Protein AF-A0A1P8F6Y9-F1 (afdb_monomer_lite)

Structure (mmCIF, N/CA/C/O backbone):
data_AF-A0A1P8F6Y9-F1
#
_entry.id   AF-A0A1P8F6Y9-F1
#
loop_
_atom_site.group_PDB
_atom_site.id
_atom_site.type_symbol
_atom_site.label_at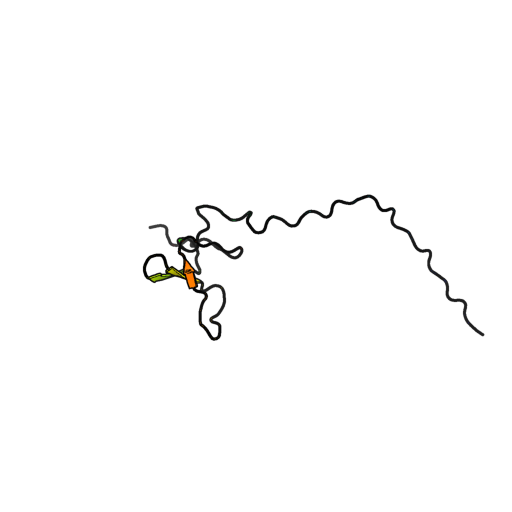om_id
_atom_site.label_alt_id
_atom_site.label_comp_id
_atom_site.label_asym_id
_atom_site.label_entity_id
_atom_site.label_seq_id
_atom_site.pdbx_PDB_ins_code
_atom_site.Cartn_x
_atom_site.Cartn_y
_atom_site.Cartn_z
_atom_site.occupancy
_atom_site.B_iso_or_equiv
_atom_site.auth_seq_id
_atom_site.auth_comp_id
_atom_site.auth_asym_id
_atom_site.auth_atom_id
_atom_site.pdbx_PDB_model_num
ATOM 1 N N . MET A 1 1 ? 0.995 -35.915 -63.373 1.00 46.34 1 MET A N 1
ATOM 2 C CA . MET A 1 1 ? 1.664 -34.659 -62.987 1.00 46.34 1 MET A CA 1
ATOM 3 C C . MET A 1 1 ? 1.714 -34.616 -61.468 1.00 46.34 1 MET A C 1
ATOM 5 O O . MET A 1 1 ? 0.663 -34.520 -60.854 1.00 46.34 1 MET A O 1
ATOM 9 N N . CYS A 1 2 ? 2.887 -34.790 -60.869 1.00 44.75 2 CYS A N 1
ATOM 10 C CA . CYS A 1 2 ? 3.117 -34.632 -59.433 1.00 44.75 2 CYS A CA 1
ATOM 11 C C . CYS A 1 2 ? 4.147 -33.512 -59.283 1.00 44.75 2 CYS A C 1
ATOM 13 O O . CYS A 1 2 ? 5.262 -33.619 -59.790 1.00 44.75 2 CYS A O 1
ATOM 15 N N . GLU A 1 3 ? 3.720 -32.396 -58.702 1.00 50.06 3 GLU A N 1
ATOM 16 C CA . GLU A 1 3 ? 4.516 -31.179 -58.594 1.00 50.06 3 GLU A CA 1
ATOM 17 C C . GLU A 1 3 ? 5.606 -31.348 -57.530 1.00 50.06 3 GLU A C 1
ATOM 19 O O . GLU A 1 3 ? 5.367 -31.832 -56.424 1.00 50.06 3 GLU A O 1
ATOM 24 N N . THR A 1 4 ? 6.826 -30.961 -57.893 1.00 56.75 4 THR A N 1
ATOM 25 C CA . THR A 1 4 ? 7.998 -30.914 -57.022 1.00 56.75 4 THR A CA 1
ATOM 26 C C . THR A 1 4 ? 7.788 -29.874 -55.924 1.00 56.75 4 THR A C 1
ATOM 28 O O . THR A 1 4 ? 7.676 -28.680 -56.212 1.00 56.75 4 THR A O 1
ATOM 31 N N . VAL A 1 5 ? 7.763 -30.307 -54.663 1.00 61.88 5 VAL A N 1
ATOM 32 C CA . VAL A 1 5 ? 7.832 -29.394 -53.519 1.00 61.88 5 VAL A CA 1
ATOM 33 C C . VAL A 1 5 ? 9.211 -28.729 -53.501 1.00 61.88 5 VAL A C 1
ATOM 35 O O . VAL A 1 5 ? 10.233 -29.383 -53.327 1.00 61.88 5 VAL A O 1
ATOM 38 N N . ASN A 1 6 ? 9.245 -27.417 -53.739 1.00 58.84 6 ASN A N 1
ATOM 39 C CA . ASN A 1 6 ? 10.440 -26.597 -53.555 1.00 58.84 6 ASN A CA 1
ATOM 40 C C . ASN A 1 6 ? 10.724 -26.476 -52.052 1.00 58.84 6 ASN A C 1
ATOM 42 O O . ASN A 1 6 ? 10.074 -25.698 -51.347 1.00 58.84 6 ASN A O 1
ATOM 46 N N . GLU A 1 7 ? 11.693 -27.242 -51.558 1.00 58.94 7 GLU A N 1
ATOM 47 C CA . GLU A 1 7 ? 12.246 -27.066 -50.218 1.00 58.94 7 GLU A CA 1
ATOM 48 C C . GLU A 1 7 ? 12.947 -25.700 -50.157 1.00 58.94 7 GLU A C 1
ATOM 50 O O . GLU A 1 7 ? 13.940 -25.448 -50.840 1.00 58.94 7 GLU A O 1
ATOM 55 N N . LYS A 1 8 ? 12.395 -24.765 -49.374 1.00 61.41 8 LYS A N 1
ATOM 56 C CA . LYS A 1 8 ? 13.047 -23.473 -49.122 1.00 61.41 8 LYS A CA 1
ATOM 57 C C . LYS A 1 8 ? 14.373 -23.726 -48.393 1.00 61.41 8 LYS A C 1
ATOM 59 O O . LYS A 1 8 ? 14.371 -24.516 -47.447 1.00 61.41 8 LYS A O 1
ATOM 64 N N . PRO A 1 9 ? 15.471 -23.034 -48.748 1.00 51.84 9 PRO A N 1
ATOM 65 C CA . PRO A 1 9 ? 16.727 -23.182 -48.034 1.00 51.84 9 PRO A CA 1
ATOM 66 C C . PRO A 1 9 ? 16.528 -22.772 -46.573 1.00 51.84 9 PRO A C 1
ATOM 68 O O . PRO A 1 9 ? 16.138 -21.647 -46.250 1.00 51.84 9 PRO A O 1
ATOM 71 N N . ASN A 1 10 ? 16.778 -23.739 -45.701 1.00 63.41 10 ASN A N 1
ATOM 72 C CA . ASN A 1 10 ? 16.918 -23.609 -44.264 1.00 63.41 10 ASN A CA 1
ATOM 73 C C . ASN A 1 10 ? 18.058 -22.633 -43.955 1.00 63.41 10 ASN A C 1
ATOM 75 O O . ASN A 1 10 ? 19.212 -23.017 -43.780 1.00 63.41 10 ASN A O 1
ATOM 79 N N . ASN A 1 11 ? 17.725 -21.344 -43.888 1.00 62.19 11 ASN A N 1
ATOM 80 C CA . ASN A 1 11 ? 18.646 -20.312 -43.443 1.00 62.19 11 ASN A CA 1
ATOM 81 C C . ASN A 1 11 ? 18.936 -20.528 -41.949 1.00 62.19 11 ASN A C 1
ATOM 83 O O . ASN A 1 11 ? 18.217 -20.037 -41.076 1.00 62.19 11 ASN A O 1
ATOM 87 N N . ALA A 1 12 ? 19.950 -21.343 -41.665 1.00 58.59 12 ALA A N 1
ATOM 88 C CA . ALA A 1 12 ? 20.481 -21.561 -40.335 1.00 58.59 12 ALA A CA 1
ATOM 89 C C . ALA A 1 12 ? 21.040 -20.229 -39.824 1.00 58.59 12 ALA A C 1
ATOM 91 O O . ALA A 1 12 ? 22.111 -19.786 -40.233 1.00 58.59 12 ALA A O 1
ATOM 92 N N . ILE A 1 13 ? 20.291 -19.576 -38.936 1.00 64.88 13 ILE A N 1
ATOM 93 C CA . ILE A 1 13 ? 20.783 -18.423 -38.187 1.00 64.88 13 ILE A CA 1
ATOM 94 C C . ILE A 1 13 ? 21.949 -18.940 -37.330 1.00 64.88 13 ILE A C 1
ATOM 96 O O . ILE A 1 13 ? 21.726 -19.834 -36.506 1.00 64.88 13 ILE A O 1
ATOM 100 N N . PRO A 1 14 ? 23.187 -18.440 -37.509 1.00 58.28 14 PRO A N 1
ATOM 101 C CA . PRO A 1 14 ? 24.307 -18.874 -36.692 1.00 58.28 14 PRO A CA 1
ATOM 102 C C . PRO A 1 14 ? 23.986 -18.569 -35.229 1.00 58.28 14 PRO A C 1
ATOM 104 O O . PRO A 1 14 ? 23.565 -17.459 -34.894 1.00 58.28 14 PRO A O 1
ATOM 107 N N . ASN A 1 15 ? 24.155 -19.575 -34.370 1.00 63.50 15 ASN A N 1
ATOM 108 C CA . ASN A 1 15 ? 23.925 -19.493 -32.931 1.00 63.50 15 ASN A CA 1
ATOM 109 C C . ASN A 1 15 ? 25.006 -18.612 -32.284 1.00 63.50 15 ASN A C 1
ATOM 111 O O . ASN A 1 15 ? 25.931 -19.085 -31.629 1.00 63.50 15 ASN A O 1
ATOM 115 N N . VAL A 1 16 ? 24.921 -17.307 -32.533 1.00 62.88 16 VAL A N 1
ATOM 116 C CA . VAL A 1 16 ? 25.618 -16.288 -31.761 1.00 62.88 16 VAL A CA 1
ATOM 117 C C . VAL A 1 16 ? 24.860 -16.221 -30.447 1.00 62.88 16 VAL A C 1
ATOM 119 O O . VAL A 1 16 ? 23.696 -15.826 -30.448 1.00 62.88 16 VAL A O 1
ATOM 122 N N . GLY A 1 17 ? 25.496 -16.663 -29.359 1.00 63.12 17 GLY A N 1
ATOM 123 C CA . GLY A 1 17 ? 24.946 -16.724 -28.003 1.00 63.12 17 GLY A CA 1
ATOM 124 C C . GLY A 1 17 ? 24.414 -15.377 -27.519 1.00 63.12 17 GLY A C 1
ATOM 125 O O . GLY A 1 17 ? 25.062 -14.662 -26.757 1.00 63.12 17 GLY A O 1
ATOM 126 N N . ARG A 1 18 ? 23.220 -15.012 -27.982 1.00 64.12 18 ARG A N 1
ATOM 127 C CA . ARG A 1 18 ? 22.542 -13.779 -27.624 1.00 64.12 18 ARG A CA 1
ATOM 128 C C . ARG A 1 18 ? 21.984 -14.003 -26.230 1.00 64.12 18 ARG A C 1
ATOM 130 O O . ARG A 1 18 ? 21.018 -14.742 -26.060 1.00 64.12 18 ARG A O 1
ATOM 137 N N . ALA A 1 19 ? 22.630 -13.404 -25.234 1.00 66.94 19 ALA A N 1
ATOM 138 C CA . ALA A 1 19 ? 22.110 -13.370 -23.878 1.00 66.94 19 ALA A CA 1
ATOM 139 C C . ALA A 1 19 ? 20.667 -12.851 -23.935 1.00 66.94 19 ALA A C 1
ATOM 141 O O . ALA A 1 19 ? 20.425 -11.716 -24.349 1.00 66.94 19 ALA A O 1
ATOM 142 N N . ILE A 1 20 ? 19.704 -13.703 -23.579 1.00 69.31 20 ILE A N 1
ATOM 143 C CA . ILE A 1 20 ? 18.324 -13.270 -23.379 1.00 69.31 20 ILE A CA 1
ATOM 144 C C . ILE A 1 20 ? 18.394 -12.240 -22.247 1.00 69.31 20 ILE A C 1
ATOM 146 O O . ILE A 1 20 ? 18.904 -12.590 -21.176 1.00 69.31 20 ILE A O 1
ATOM 150 N N . PRO A 1 21 ? 17.964 -10.979 -22.451 1.00 70.56 21 PRO A N 1
ATOM 151 C CA . PRO A 1 21 ? 17.956 -10.014 -21.367 1.00 70.56 21 PRO A CA 1
ATOM 152 C C . PRO A 1 21 ? 17.124 -10.608 -20.234 1.00 70.56 21 PRO A C 1
ATOM 154 O O . PRO A 1 21 ? 15.951 -10.943 -20.414 1.00 70.56 21 PRO A O 1
ATOM 157 N N . LYS A 1 22 ? 17.769 -10.815 -19.082 1.00 73.25 22 LYS A N 1
ATOM 158 C CA . LYS A 1 22 ? 17.102 -11.331 -17.892 1.00 73.25 22 LYS A CA 1
ATOM 159 C C . LYS A 1 22 ? 15.974 -10.356 -17.572 1.00 73.25 22 LYS A C 1
ATOM 161 O O . LYS A 1 22 ? 16.223 -9.152 -17.498 1.00 73.25 22 LYS A O 1
ATOM 166 N N . ALA A 1 23 ? 14.750 -10.866 -17.442 1.00 74.75 23 ALA A N 1
ATOM 167 C CA . ALA A 1 23 ? 13.620 -10.037 -17.046 1.00 74.75 23 ALA A CA 1
ATOM 168 C C . ALA A 1 23 ? 14.002 -9.241 -15.783 1.00 74.75 23 ALA A C 1
ATOM 170 O O . ALA A 1 23 ? 14.713 -9.789 -14.928 1.00 74.75 23 ALA A O 1
ATOM 171 N N . PRO A 1 24 ? 13.603 -7.959 -15.683 1.00 77.06 24 PRO A N 1
ATOM 172 C CA . PRO A 1 24 ? 13.922 -7.149 -14.517 1.00 77.06 24 PRO A CA 1
ATOM 173 C C . PRO A 1 24 ? 13.445 -7.865 -13.252 1.00 77.06 24 PRO A C 1
ATOM 175 O O . PRO A 1 24 ? 12.398 -8.516 -13.265 1.00 77.06 24 PRO A O 1
ATOM 178 N N . ASP A 1 25 ? 14.233 -7.769 -12.179 1.00 79.56 25 ASP A N 1
ATOM 179 C CA . ASP A 1 25 ? 13.872 -8.351 -10.889 1.00 79.56 25 ASP A CA 1
ATOM 180 C C . ASP A 1 25 ? 12.477 -7.844 -10.482 1.00 79.56 25 ASP A C 1
ATOM 182 O O . ASP A 1 25 ? 12.295 -6.628 -10.348 1.00 79.56 25 ASP A O 1
ATOM 186 N N . PRO A 1 26 ? 11.492 -8.737 -10.266 1.00 72.12 26 PRO A N 1
ATOM 187 C CA . PRO A 1 26 ? 10.165 -8.344 -9.810 1.00 72.12 26 PRO A CA 1
ATOM 188 C C . PRO A 1 26 ? 10.191 -7.531 -8.512 1.00 72.12 26 PRO A C 1
ATOM 190 O O . PRO A 1 26 ? 9.221 -6.843 -8.219 1.00 72.12 26 PRO A O 1
ATOM 193 N N . TRP A 1 27 ? 11.280 -7.588 -7.742 1.00 74.62 27 TRP A N 1
ATOM 194 C CA . TRP A 1 27 ? 11.462 -6.870 -6.482 1.00 74.62 27 TRP A CA 1
ATOM 195 C C . TRP A 1 27 ? 12.182 -5.525 -6.619 1.00 74.62 27 TRP A C 1
ATOM 197 O O . TRP A 1 27 ? 12.337 -4.823 -5.618 1.00 74.62 27 TRP A O 1
ATOM 207 N N . ALA A 1 28 ? 12.572 -5.114 -7.829 1.00 73.44 28 ALA A N 1
ATOM 208 C CA . ALA A 1 28 ? 13.306 -3.867 -8.059 1.00 73.44 28 ALA A CA 1
ATOM 209 C C . ALA A 1 28 ? 12.552 -2.609 -7.569 1.00 73.44 28 ALA A C 1
ATOM 211 O O . ALA A 1 28 ? 13.173 -1.606 -7.229 1.0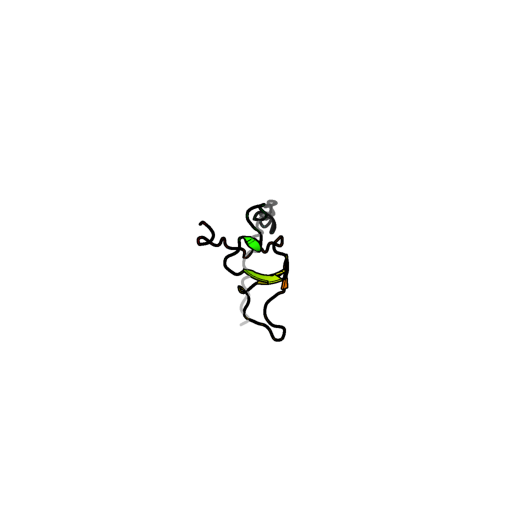0 73.44 28 ALA A O 1
ATOM 212 N N . GLY A 1 29 ? 11.217 -2.665 -7.486 1.00 71.56 29 GLY A N 1
ATOM 213 C CA . GLY A 1 29 ? 10.366 -1.589 -6.959 1.00 71.56 29 GLY A CA 1
ATOM 214 C C . GLY A 1 29 ? 10.182 -1.581 -5.435 1.00 71.56 29 GLY A C 1
ATOM 215 O O . GLY A 1 29 ? 9.403 -0.777 -4.918 1.00 71.56 29 GLY A O 1
ATOM 216 N N . ARG A 1 30 ? 10.855 -2.467 -4.691 1.00 78.56 30 ARG A N 1
ATOM 217 C CA . ARG A 1 30 ? 10.700 -2.592 -3.236 1.00 78.56 30 ARG A CA 1
ATOM 218 C C . ARG A 1 30 ? 11.515 -1.525 -2.496 1.00 78.56 30 ARG A C 1
ATOM 220 O O . ARG A 1 30 ? 12.677 -1.730 -2.161 1.00 78.56 30 ARG A O 1
ATOM 227 N N . GLY A 1 31 ? 10.888 -0.395 -2.181 1.00 77.94 31 GLY A N 1
ATOM 228 C CA . GLY A 1 31 ? 11.464 0.669 -1.345 1.00 77.94 31 GLY A CA 1
ATOM 229 C C . GLY A 1 31 ? 10.784 0.811 0.021 1.00 77.94 31 GLY A C 1
ATOM 230 O O . GLY A 1 31 ? 9.640 0.408 0.201 1.00 77.94 31 GLY A O 1
ATOM 231 N N . VAL A 1 32 ? 11.446 1.457 0.992 1.00 71.06 32 VAL A N 1
ATOM 232 C CA . VAL A 1 32 ? 10.841 1.783 2.309 1.00 71.06 32 VAL A CA 1
ATOM 233 C C . VAL A 1 32 ? 9.588 2.657 2.159 1.00 71.06 32 VAL A C 1
ATOM 235 O O . VAL A 1 32 ? 8.646 2.502 2.926 1.00 71.06 32 VAL A O 1
ATOM 238 N N . LYS A 1 33 ? 9.544 3.518 1.133 1.00 78.06 33 LYS A N 1
ATOM 239 C CA . LYS A 1 33 ? 8.372 4.340 0.782 1.00 78.06 33 LYS A CA 1
ATOM 240 C C . LYS A 1 33 ? 7.316 3.594 -0.049 1.00 78.06 33 LYS A C 1
ATOM 242 O O . LYS A 1 33 ? 6.255 4.150 -0.303 1.00 78.06 33 LYS A O 1
ATOM 247 N N . MET A 1 34 ? 7.578 2.349 -0.448 1.00 87.94 34 MET A N 1
ATOM 248 C CA . MET A 1 34 ? 6.687 1.503 -1.248 1.00 87.94 34 MET A CA 1
ATOM 249 C C . MET A 1 34 ? 6.104 0.419 -0.338 1.00 87.94 34 MET A C 1
ATOM 251 O O . MET A 1 34 ? 6.507 -0.740 -0.377 1.00 87.94 34 MET A O 1
ATOM 255 N N . ARG A 1 35 ? 5.204 0.818 0.560 1.00 91.56 35 ARG A N 1
ATOM 256 C CA . ARG A 1 35 ? 4.553 -0.065 1.538 1.00 91.56 35 ARG A CA 1
ATOM 257 C C . ARG A 1 35 ? 3.049 0.084 1.418 1.00 91.56 35 ARG A C 1
ATOM 259 O O . ARG A 1 35 ? 2.593 1.166 1.066 1.00 91.56 35 ARG A O 1
ATOM 266 N N . CYS A 1 36 ? 2.258 -0.942 1.708 1.00 93.19 36 CYS A N 1
ATOM 267 C CA . CYS A 1 36 ? 0.801 -0.847 1.621 1.00 93.19 36 CYS A CA 1
ATOM 268 C C . CYS A 1 36 ? 0.261 0.366 2.394 1.00 93.19 36 CYS A C 1
ATOM 270 O O . CYS A 1 36 ? -0.612 1.040 1.867 1.00 93.19 36 CYS A O 1
ATOM 272 N N . LEU A 1 37 ? 0.864 0.743 3.528 1.00 92.12 37 LEU A N 1
ATOM 273 C CA . LEU A 1 37 ? 0.519 1.967 4.262 1.00 92.12 37 LEU A CA 1
ATOM 274 C C . LEU A 1 37 ? 0.545 3.248 3.407 1.00 92.12 37 LEU A C 1
ATOM 276 O O . LEU A 1 37 ? -0.291 4.122 3.594 1.00 92.12 37 LEU A O 1
ATOM 280 N N . SER A 1 38 ? 1.485 3.361 2.464 1.00 90.94 38 SER A N 1
ATOM 281 C CA . SER A 1 38 ? 1.607 4.505 1.550 1.00 90.94 38 SER A CA 1
ATOM 282 C C . SER A 1 38 ? 0.845 4.319 0.234 1.00 90.94 38 SER A C 1
ATOM 284 O O . SER A 1 38 ? 0.962 5.147 -0.669 1.00 90.94 38 SER A O 1
ATOM 286 N N . CYS A 1 39 ? 0.097 3.224 0.076 1.00 92.31 39 CYS A N 1
ATOM 287 C CA . CYS A 1 39 ? -0.561 2.876 -1.175 1.00 92.31 39 CYS A CA 1
ATOM 288 C C . CYS A 1 39 ? -1.964 3.482 -1.287 1.00 92.31 39 CYS A C 1
ATOM 290 O O . CYS A 1 39 ? -2.775 3.333 -0.379 1.00 92.31 39 CYS A O 1
ATOM 292 N N . MET A 1 40 ? -2.318 4.040 -2.447 1.00 93.25 40 MET A N 1
ATOM 293 C CA . MET A 1 40 ? -3.652 4.616 -2.680 1.00 93.25 40 MET A CA 1
ATOM 294 C C . MET A 1 40 ? -4.807 3.598 -2.616 1.00 93.25 40 MET A C 1
ATOM 296 O O . MET A 1 40 ? -5.964 3.966 -2.407 1.00 93.25 40 MET A O 1
ATOM 300 N N . TRP A 1 41 ? -4.523 2.303 -2.796 1.00 93.69 41 TRP A N 1
ATOM 301 C CA . TRP A 1 41 ? -5.546 1.252 -2.710 1.00 93.69 41 TRP A CA 1
ATOM 302 C C . TRP A 1 41 ? -5.651 0.598 -1.335 1.00 93.69 41 TRP A C 1
ATOM 304 O O . TRP A 1 41 ? -6.568 -0.199 -1.129 1.00 93.69 41 TRP A O 1
ATOM 314 N N . PHE A 1 42 ? -4.737 0.878 -0.410 1.00 93.62 42 PHE A N 1
ATOM 315 C CA . PHE A 1 42 ? -4.790 0.303 0.928 1.00 93.62 42 PHE A CA 1
ATOM 316 C C . PHE A 1 42 ? -5.880 0.976 1.761 1.00 93.62 42 PHE A C 1
ATOM 318 O O . PHE A 1 42 ? -6.055 2.191 1.721 1.00 93.62 42 PHE A O 1
ATOM 325 N N . VAL A 1 43 ? -6.625 0.168 2.508 1.00 93.62 43 VAL A N 1
ATOM 326 C CA . VAL A 1 43 ? -7.586 0.633 3.511 1.00 93.62 43 VAL A CA 1
ATOM 327 C C . VAL A 1 43 ? -7.290 -0.090 4.809 1.00 93.62 43 VAL A C 1
ATOM 329 O O . VAL A 1 43 ? -7.378 -1.319 4.868 1.00 93.62 43 VAL A O 1
ATOM 332 N N . GLU A 1 44 ? -6.933 0.664 5.840 1.00 94.06 44 GLU A N 1
ATOM 333 C CA . GLU A 1 44 ? -6.677 0.119 7.168 1.00 94.06 44 GLU A CA 1
ATOM 334 C C . GLU A 1 44 ? -7.962 -0.454 7.785 1.00 94.06 44 GLU A C 1
ATOM 336 O O . GLU A 1 44 ? -9.056 0.078 7.589 1.00 94.06 44 GLU A O 1
ATOM 341 N N . LYS A 1 45 ? -7.844 -1.578 8.506 1.00 92.19 45 LYS A N 1
ATOM 342 C CA . LYS A 1 45 ? -8.981 -2.214 9.191 1.00 92.19 45 LYS A CA 1
ATOM 343 C C . LYS A 1 45 ? -8.762 -2.340 10.694 1.00 92.19 45 LYS A C 1
ATOM 345 O O . LYS A 1 45 ? -9.692 -2.102 11.459 1.00 92.19 45 LYS A O 1
ATOM 350 N N . ARG A 1 46 ? -7.583 -2.803 11.104 1.00 90.44 46 ARG A N 1
ATOM 351 C CA . ARG A 1 46 ? -7.149 -2.959 12.502 1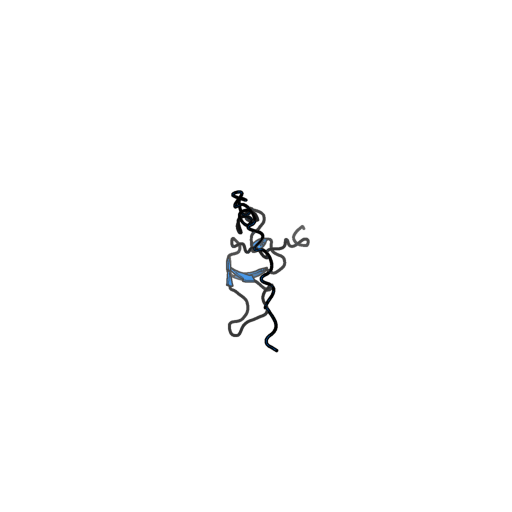.00 90.44 46 ARG A CA 1
ATOM 352 C C . ARG A 1 46 ? -5.637 -2.821 12.534 1.00 90.44 46 ARG A C 1
ATOM 354 O O . ARG A 1 46 ? -5.014 -3.208 11.559 1.00 90.44 46 ARG A O 1
ATOM 361 N N . GLU A 1 47 ? -5.086 -2.320 13.631 1.00 88.06 47 GLU A N 1
ATOM 362 C CA . GLU A 1 47 ? -3.655 -2.057 13.843 1.00 88.06 47 GLU A CA 1
ATOM 363 C C . GLU A 1 47 ? -2.713 -2.936 12.995 1.00 88.06 47 GLU A C 1
ATOM 365 O O . GLU A 1 47 ? -2.678 -4.161 13.128 1.00 88.06 47 GLU A O 1
ATOM 370 N N . ALA A 1 48 ? -1.971 -2.289 12.091 1.00 90.94 48 ALA A N 1
ATOM 371 C CA . ALA A 1 48 ? -1.016 -2.886 11.148 1.00 90.94 48 ALA A CA 1
ATOM 372 C C . ALA A 1 48 ? -1.584 -3.804 10.043 1.00 90.94 48 ALA A C 1
ATOM 374 O O . ALA A 1 48 ? -0.821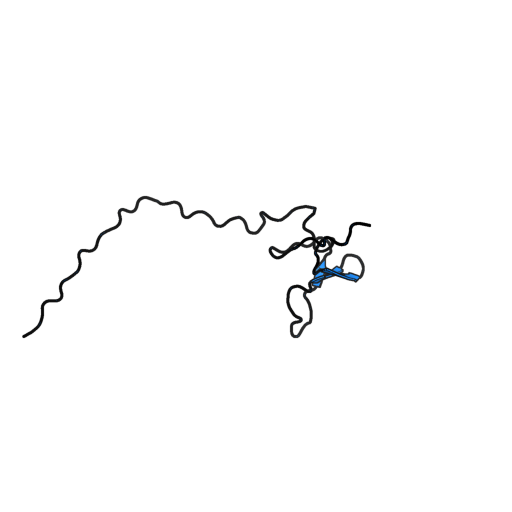 -4.254 9.185 1.00 90.94 48 ALA A O 1
ATOM 375 N N . VAL A 1 49 ? -2.897 -4.032 9.988 1.00 95.50 49 VAL A N 1
ATOM 376 C CA . VAL A 1 49 ? -3.590 -4.872 8.999 1.00 95.50 49 VAL A CA 1
ATOM 377 C C . VAL A 1 49 ? -4.665 -4.079 8.247 1.00 95.50 49 VAL A C 1
ATOM 379 O O . VAL A 1 49 ? -5.511 -3.385 8.816 1.00 95.50 49 VAL A O 1
ATOM 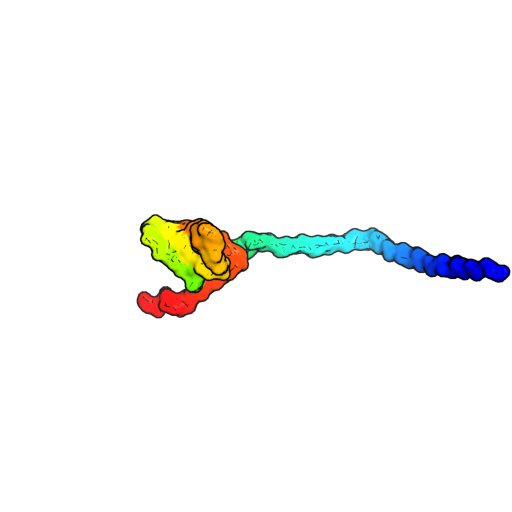382 N N . GLY A 1 50 ? -4.704 -4.250 6.930 1.00 94.81 50 GLY A N 1
ATOM 383 C CA . GLY A 1 50 ? -5.721 -3.647 6.075 1.00 94.81 50 GLY A CA 1
ATOM 384 C C . GLY A 1 50 ? -6.140 -4.532 4.910 1.00 94.81 50 GLY A C 1
ATOM 385 O O . GLY A 1 50 ? -5.948 -5.750 4.904 1.00 94.81 50 GLY A O 1
ATOM 386 N N . ARG A 1 51 ? -6.784 -3.903 3.930 1.00 94.12 51 ARG A N 1
ATOM 387 C CA . ARG A 1 51 ? -7.300 -4.528 2.712 1.00 94.12 51 ARG A CA 1
ATOM 388 C C . ARG A 1 51 ? -6.749 -3.798 1.489 1.00 94.12 51 ARG A C 1
ATOM 390 O O . ARG A 1 51 ? -6.755 -2.570 1.457 1.00 94.12 51 ARG A O 1
ATOM 397 N N . CYS A 1 52 ? -6.316 -4.534 0.471 1.00 94.12 52 CYS A N 1
ATOM 398 C CA . CYS A 1 52 ? -5.928 -3.954 -0.816 1.00 94.12 52 CYS A CA 1
ATOM 399 C C . CYS A 1 52 ? -7.147 -3.864 -1.746 1.00 94.12 52 CYS A C 1
ATOM 401 O O . CYS A 1 52 ? -7.717 -4.889 -2.108 1.00 94.12 52 CYS A O 1
ATOM 403 N N . ARG A 1 53 ? -7.544 -2.658 -2.166 1.00 92.75 53 ARG A N 1
ATOM 404 C CA . ARG A 1 53 ? -8.697 -2.438 -3.062 1.00 92.75 53 ARG A CA 1
ATOM 405 C C . ARG A 1 53 ? -8.387 -2.551 -4.551 1.00 92.75 53 ARG A C 1
ATOM 407 O O . ARG A 1 53 ? -9.296 -2.417 -5.363 1.00 92.75 53 ARG A O 1
ATOM 414 N N . ARG A 1 54 ? -7.120 -2.751 -4.926 1.00 90.50 54 ARG A N 1
ATOM 415 C CA . ARG A 1 54 ? -6.730 -2.770 -6.340 1.00 90.50 54 ARG A CA 1
ATOM 416 C C . ARG A 1 54 ? -7.387 -3.918 -7.095 1.00 90.50 54 ARG A C 1
ATOM 418 O O . ARG A 1 54 ? -7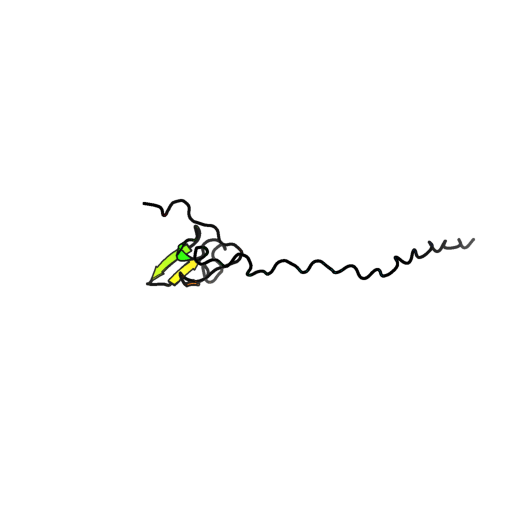.792 -3.756 -8.241 1.00 90.50 54 ARG A O 1
ATOM 425 N N . HIS A 1 55 ? -7.464 -5.078 -6.459 1.00 80.94 55 HIS A N 1
ATOM 426 C CA . HIS A 1 55 ? -8.168 -6.220 -7.016 1.00 80.94 55 HIS A CA 1
ATOM 427 C C . HIS A 1 55 ? -9.602 -6.188 -6.496 1.00 80.94 55 HIS A C 1
ATOM 429 O O . HIS A 1 55 ? -9.819 -6.089 -5.287 1.00 80.94 55 HIS A O 1
ATOM 435 N N . ALA A 1 56 ? -10.563 -6.208 -7.426 1.00 79.19 56 ALA A N 1
ATOM 436 C CA . ALA A 1 56 ? -11.991 -6.234 -7.126 1.00 79.19 56 ALA A CA 1
ATOM 437 C C . ALA A 1 56 ? -12.315 -7.345 -6.108 1.00 79.19 56 ALA A C 1
ATOM 439 O O . ALA A 1 56 ? -11.608 -8.360 -6.069 1.00 79.19 56 ALA A O 1
ATOM 440 N N . PRO A 1 57 ? -13.357 -7.175 -5.275 1.00 80.00 57 PRO A N 1
ATOM 441 C CA . PRO A 1 57 ? -13.675 -8.150 -4.249 1.00 80.00 57 PRO A CA 1
ATOM 442 C C . PRO A 1 57 ? -13.945 -9.507 -4.899 1.00 80.00 57 PRO A C 1
ATOM 444 O O . PRO A 1 57 ? -14.795 -9.649 -5.775 1.00 80.00 57 PRO A O 1
ATOM 447 N N . THR A 1 58 ? -13.180 -10.500 -4.467 1.00 79.31 58 THR A N 1
ATOM 448 C CA . THR A 1 58 ? -13.399 -11.899 -4.835 1.00 79.31 58 THR A CA 1
ATOM 449 C C . THR A 1 58 ? -14.540 -12.474 -3.986 1.00 79.31 58 THR A C 1
ATOM 451 O O . THR A 1 58 ? -15.088 -11.781 -3.126 1.00 79.31 58 THR A O 1
ATOM 454 N N . MET A 1 59 ? -14.874 -13.758 -4.147 1.00 82.50 59 MET A N 1
ATOM 455 C CA . MET A 1 59 ? -15.844 -14.434 -3.266 1.00 82.50 59 MET A CA 1
ATOM 456 C C . MET A 1 59 ? -15.462 -14.367 -1.770 1.00 82.50 59 MET A C 1
ATOM 458 O O . MET A 1 59 ? -16.321 -14.540 -0.912 1.00 82.50 59 MET A O 1
ATOM 462 N N . SER A 1 60 ? -14.195 -14.079 -1.445 1.00 77.94 60 SER A N 1
ATOM 463 C CA . SER A 1 60 ? -13.684 -13.868 -0.081 1.00 77.94 60 SER A CA 1
ATOM 464 C C . SER A 1 60 ? -13.401 -12.391 0.261 1.00 77.94 60 SER A C 1
ATOM 466 O O . SER A 1 60 ? -12.831 -12.081 1.313 1.00 77.94 60 SER A O 1
ATOM 468 N N . GLY A 1 61 ? -13.828 -11.459 -0.597 1.00 86.69 61 GLY A N 1
ATOM 469 C CA . GLY A 1 61 ? -13.628 -10.019 -0.453 1.00 86.69 61 GLY A CA 1
ATOM 470 C C . GLY A 1 61 ? -12.277 -9.532 -0.988 1.00 86.69 61 GLY A C 1
ATOM 471 O O . GLY A 1 61 ? -11.701 -10.113 -1.909 1.00 86.69 61 GLY A O 1
ATOM 472 N N . TYR A 1 62 ? -11.794 -8.421 -0.427 1.00 91.06 62 TYR A N 1
ATOM 473 C CA . TYR A 1 62 ? -10.505 -7.815 -0.777 1.00 91.06 62 TYR A CA 1
ATOM 474 C C . TYR A 1 62 ? -9.330 -8.532 -0.085 1.00 91.06 62 TYR A C 1
ATOM 476 O O . TYR A 1 62 ? -9.476 -8.902 1.088 1.00 91.06 62 TYR A O 1
ATOM 484 N N . PRO A 1 63 ? -8.156 -8.672 -0.732 1.00 92.19 63 PRO A N 1
ATOM 485 C CA . PRO A 1 63 ? -6.964 -9.259 -0.116 1.00 92.19 63 PRO A CA 1
ATOM 486 C C . PRO A 1 63 ? -6.605 -8.603 1.223 1.00 92.19 63 PRO A C 1
ATOM 488 O O . PRO A 1 63 ? -6.617 -7.376 1.328 1.00 92.19 63 PRO A O 1
ATOM 491 N N . VAL A 1 64 ? -6.295 -9.416 2.238 1.00 93.50 64 VAL A N 1
ATOM 492 C CA . VAL A 1 64 ? -5.745 -8.945 3.522 1.00 93.50 64 VAL A CA 1
ATOM 493 C C . VAL A 1 64 ? -4.247 -8.738 3.354 1.00 93.50 64 VAL A C 1
ATOM 495 O O . VAL A 1 64 ? -3.569 -9.631 2.855 1.00 93.50 64 VAL A O 1
ATOM 498 N N . VAL A 1 65 ? -3.750 -7.576 3.767 1.00 94.44 65 VAL A N 1
ATOM 499 C CA . VAL A 1 65 ? -2.328 -7.214 3.693 1.00 94.44 65 VAL A CA 1
ATOM 500 C C . VAL A 1 65 ? -1.898 -6.515 4.978 1.00 94.44 65 VAL A C 1
ATOM 502 O O . VAL A 1 65 ? -2.710 -5.844 5.626 1.00 94.44 65 VAL A O 1
ATOM 505 N N . PHE A 1 66 ? -0.628 -6.640 5.339 1.00 95.88 66 PHE A N 1
ATOM 506 C CA . PHE A 1 66 ? -0.009 -5.823 6.374 1.00 95.88 66 PHE A CA 1
ATOM 507 C C . PHE A 1 66 ? 0.326 -4.432 5.839 1.00 95.88 66 PHE A C 1
ATOM 509 O O . PHE A 1 66 ? 0.595 -4.239 4.655 1.00 95.88 66 PHE A O 1
ATOM 516 N N . ASN A 1 67 ? 0.380 -3.441 6.723 1.00 93.56 67 ASN A N 1
ATOM 517 C CA . ASN A 1 67 ? 0.783 -2.077 6.378 1.00 93.56 67 ASN A CA 1
ATOM 518 C C . ASN A 1 67 ? 2.224 -2.002 5.815 1.00 93.56 67 ASN A C 1
ATOM 520 O O . ASN A 1 67 ? 2.541 -1.097 5.044 1.00 93.56 67 ASN A O 1
ATOM 524 N N . THR A 1 68 ? 3.075 -2.978 6.147 1.00 92.94 68 THR A N 1
ATOM 525 C CA . THR A 1 68 ? 4.462 -3.117 5.679 1.00 92.94 68 THR A CA 1
ATOM 526 C C . THR A 1 68 ? 4.618 -3.988 4.428 1.00 92.94 68 THR A C 1
ATOM 528 O O . THR A 1 68 ? 5.736 -4.113 3.907 1.00 92.94 68 THR A O 1
ATOM 531 N N . ASP A 1 69 ? 3.533 -4.560 3.905 1.00 93.12 69 ASP A N 1
ATOM 532 C CA . ASP A 1 69 ? 3.581 -5.342 2.670 1.00 93.12 69 ASP A CA 1
ATOM 533 C C . ASP A 1 69 ? 3.874 -4.462 1.453 1.00 93.12 69 ASP A C 1
ATOM 535 O O . ASP A 1 69 ? 3.787 -3.234 1.493 1.00 93.12 69 ASP A O 1
ATOM 539 N N . TRP A 1 70 ? 4.252 -5.105 0.353 1.00 90.81 70 TRP A N 1
ATOM 540 C CA . TRP A 1 70 ? 4.434 -4.472 -0.945 1.00 90.81 70 TRP A CA 1
ATOM 541 C C . TRP A 1 70 ? 3.980 -5.426 -2.046 1.00 90.81 70 TRP A C 1
ATOM 543 O O . TRP A 1 70 ? 4.201 -6.633 -1.953 1.00 90.81 70 TRP A O 1
ATOM 553 N N . CYS A 1 71 ? 3.393 -4.874 -3.104 1.00 89.31 71 CYS A N 1
ATOM 554 C CA . CYS A 1 71 ? 3.096 -5.596 -4.333 1.00 89.31 71 CYS A CA 1
ATOM 555 C C . CYS A 1 71 ? 3.641 -4.822 -5.538 1.00 89.31 71 CYS A C 1
ATOM 557 O O . CYS A 1 71 ? 3.723 -3.595 -5.503 1.00 89.31 71 CYS A O 1
ATOM 559 N N . GLY A 1 72 ? 3.956 -5.530 -6.627 1.00 87.44 72 GLY A N 1
ATOM 560 C CA . GLY A 1 72 ? 4.442 -4.919 -7.877 1.00 87.44 72 GLY A CA 1
ATOM 561 C C . GLY A 1 72 ? 3.461 -3.943 -8.525 1.00 87.44 72 GLY A C 1
ATOM 562 O O . GLY A 1 72 ? 3.834 -3.157 -9.386 1.00 87.44 72 GLY A O 1
ATOM 563 N N . ASP A 1 73 ? 2.215 -3.967 -8.073 1.00 88.88 73 ASP A N 1
ATOM 564 C CA . ASP A 1 73 ? 1.173 -3.080 -8.535 1.00 88.88 73 ASP A CA 1
ATOM 565 C C . ASP A 1 73 ? 1.113 -1.746 -7.784 1.00 88.88 73 ASP A C 1
ATOM 567 O O . ASP A 1 73 ? 0.371 -0.884 -8.236 1.00 88.88 73 ASP A O 1
ATOM 571 N N . HIS A 1 74 ? 1.832 -1.593 -6.660 1.00 89.69 74 HIS A N 1
ATOM 572 C CA . HIS A 1 74 ? 1.755 -0.471 -5.710 1.00 89.69 74 HIS A CA 1
ATOM 573 C C . HIS A 1 74 ? 1.813 0.913 -6.382 1.00 89.69 74 HIS A C 1
ATOM 575 O O . HIS A 1 74 ? 2.643 1.172 -7.251 1.00 89.69 74 HIS A O 1
ATOM 581 N N . LYS A 1 75 ? 0.943 1.822 -5.925 1.00 90.00 75 LYS A N 1
ATOM 582 C CA . LYS A 1 75 ? 0.919 3.233 -6.316 1.00 90.00 75 LYS A CA 1
ATOM 583 C C . LYS A 1 75 ? 0.771 4.112 -5.082 1.00 90.00 75 LYS A C 1
ATOM 585 O O . LYS A 1 75 ? -0.087 3.837 -4.240 1.00 90.00 75 LYS A O 1
ATOM 590 N N . LEU A 1 76 ? 1.612 5.140 -4.982 1.00 89.44 76 LEU A N 1
ATOM 591 C CA . LEU A 1 76 ? 1.623 6.085 -3.867 1.00 89.44 76 LEU A CA 1
ATOM 592 C C . LEU A 1 76 ? 0.304 6.855 -3.786 1.00 89.44 76 LEU A C 1
ATOM 594 O O . LEU A 1 76 ? -0.262 7.236 -4.810 1.00 89.44 76 LEU A O 1
ATOM 598 N N . ASN A 1 77 ? -0.175 7.066 -2.562 1.00 80.69 77 ASN A N 1
ATOM 599 C CA . ASN A 1 77 ? -1.266 7.991 -2.306 1.00 80.69 77 ASN A CA 1
ATOM 600 C C . ASN A 1 77 ? -0.711 9.420 -2.217 1.00 80.69 77 ASN A C 1
ATOM 602 O O . ASN A 1 77 ? 0.059 9.720 -1.307 1.00 80.69 77 ASN A O 1
ATOM 606 N N . GLU A 1 78 ? -1.087 10.283 -3.158 1.00 73.81 78 GLU A N 1
ATOM 607 C CA . GLU A 1 78 ? -0.643 11.685 -3.200 1.00 73.81 78 GLU A CA 1
ATOM 608 C C . GLU A 1 78 ? -1.372 12.562 -2.161 1.00 73.81 78 GLU A C 1
ATOM 610 O O . GLU A 1 78 ? -0.925 13.666 -1.872 1.00 73.81 78 GLU A O 1
ATOM 615 N N . GLU A 1 79 ? -2.447 12.055 -1.543 1.00 68.19 79 GLU A N 1
ATOM 616 C CA . GLU A 1 79 ? -3.305 12.817 -0.621 1.00 68.19 79 GLU A CA 1
ATOM 617 C C . GLU A 1 79 ? -2.907 12.712 0.866 1.00 68.19 79 GLU A C 1
ATOM 619 O O . GLU A 1 79 ? -3.498 13.384 1.704 1.00 68.19 79 GLU A O 1
ATOM 624 N N . VAL A 1 80 ? -1.900 11.907 1.237 1.00 56.03 80 VAL A N 1
ATOM 625 C CA . VAL A 1 80 ? -1.488 11.709 2.653 1.00 56.03 80 VAL A CA 1
ATOM 626 C C . VAL A 1 80 ? -0.359 12.671 3.055 1.00 56.03 80 VAL A C 1
ATOM 628 O O . VAL A 1 80 ? 0.615 12.284 3.698 1.00 56.03 80 VAL A O 1
ATOM 631 N N . VAL A 1 81 ? -0.460 13.934 2.639 1.00 44.50 81 VAL A N 1
ATOM 632 C CA . VAL A 1 81 ? 0.463 15.008 3.040 1.00 44.50 81 VAL A CA 1
ATOM 633 C C . VAL A 1 81 ? -0.342 16.165 3.630 1.00 44.50 81 VAL A C 1
ATOM 635 O O . VAL A 1 81 ? -0.562 17.170 2.964 1.00 44.50 81 VAL A O 1
ATOM 638 N N . THR A 1 82 ? -0.771 16.013 4.883 1.00 38.22 82 THR A N 1
ATOM 639 C CA . THR A 1 82 ? -1.165 17.106 5.792 1.00 38.22 82 THR A CA 1
ATOM 640 C C . THR A 1 82 ? -0.918 16.683 7.225 1.00 38.22 82 THR A C 1
ATOM 642 O O . THR A 1 82 ? -1.337 15.549 7.554 1.00 38.22 82 THR A O 1
#

Secondary structure (DSSP, 8-state):
-------------------PPPPPPTTTT--TT-SGGGBTTEEEEETTEEEE-SSPPBTTBSPEEETT---TT--B-TT---

Radius of gyration: 25.16 Å; chains: 1; bounding box: 42×52×77 Å

Sequence (82 aa):
MCETVNEKPNNAIPNVGRAIPKAPDPWAGRGVKMRCLSCMWFVEKREAVGRCRRHAPTMSGYPVVFNTDWCGDHKLNEEVVT

Organism: NCBI:txid1839801

Foldseek 3Di:
DDDDDDDDPPPPDPCPPDPDPDPPDLCPPPDQCQFLLQFPQWDDDDPQKTFGPPDQQDVPGGDIDGRRDHHSVGDGDPPPDD

pLDDT: mean 78.06, std 15.07, range [38.22, 95.88]